Protein AF-A0AAV3RMS7-F1 (afdb_monomer_lite)

Sequence (131 aa):
MSSHKPQDWSKWLPMVEFWYNSNYHSSLKMSTFQAFYGYKPPVISTSLYLKNIHTEVVDQLEERRRIASLMKESLSQAQSRMKSVDAMESFLSKRSNIWEYYQYIWKKFPAIIGVKKAVREWECHGKKSKC

Secondary structure (DSSP, 8-state):
--SS-GGGHHHHHHHHHHHHHHSEETTTTEEHHHHHHSSPPP---HHHHGGG--HHHHHHHHHHHHHHHHHHHHHHHHHHHHHHHHHHHHHHHHHHHHHHHHHHHHHH----HHHHHHHHHHHHHHHHT--

Structure (mmCIF, N/CA/C/O backbone):
data_AF-A0AAV3RMS7-F1
#
_entry.id   AF-A0AAV3RMS7-F1
#
loop_
_atom_site.group_PDB
_atom_site.id
_atom_site.type_symbol
_atom_site.label_atom_id
_atom_site.label_alt_id
_atom_site.label_comp_id
_atom_site.label_asym_id
_atom_site.label_entity_id
_atom_site.label_seq_id
_atom_site.pdbx_PDB_ins_code
_atom_site.Cartn_x
_atom_site.Cartn_y
_atom_site.Cartn_z
_atom_site.occupancy
_atom_site.B_iso_or_equiv
_atom_site.auth_seq_id
_atom_site.auth_comp_id
_atom_site.auth_asym_id
_atom_site.auth_atom_id
_atom_site.pdbx_PDB_model_num
ATOM 1 N N . MET A 1 1 ? 0.664 -9.742 -4.217 1.00 49.06 1 MET A N 1
ATOM 2 C CA . MET A 1 1 ? -0.298 -9.917 -3.103 1.00 49.06 1 MET A CA 1
ATOM 3 C C . MET A 1 1 ? -1.131 -11.204 -3.191 1.00 49.06 1 MET A C 1
ATOM 5 O O . MET A 1 1 ? -1.929 -11.437 -2.301 1.00 49.06 1 MET A O 1
ATOM 9 N N . SER A 1 2 ? -0.949 -12.076 -4.186 1.00 48.69 2 SER A N 1
ATOM 10 C CA . SER A 1 2 ? -1.901 -13.167 -4.468 1.00 48.69 2 SER A CA 1
ATOM 11 C C . SER A 1 2 ? -1.428 -14.585 -4.126 1.00 48.69 2 SER A C 1
ATOM 13 O O . SER A 1 2 ? -2.228 -15.506 -4.218 1.00 48.69 2 SER A O 1
ATOM 15 N N . SER A 1 3 ? -0.169 -14.798 -3.722 1.00 60.44 3 SER A N 1
ATOM 16 C CA . SER A 1 3 ? 0.354 -16.173 -3.643 1.00 60.44 3 SER A CA 1
ATOM 17 C C . SER A 1 3 ? 0.175 -16.871 -2.292 1.00 60.44 3 SER A C 1
ATOM 19 O O . SER A 1 3 ? 0.130 -18.094 -2.271 1.00 60.44 3 SER A O 1
ATOM 21 N N . HIS A 1 4 ? 0.106 -16.141 -1.170 1.00 59.50 4 HIS A N 1
ATOM 22 C CA . HIS A 1 4 ? 0.238 -16.773 0.153 1.00 59.50 4 HIS A CA 1
ATOM 23 C C . HIS A 1 4 ? -1.088 -17.113 0.853 1.00 59.50 4 HIS A C 1
ATOM 25 O O . HIS A 1 4 ? -1.136 -18.136 1.524 1.00 59.50 4 HIS A O 1
ATOM 31 N N . LYS A 1 5 ? -2.156 -16.311 0.694 1.00 64.38 5 LYS A N 1
ATOM 32 C CA . LYS A 1 5 ? -3.515 -16.595 1.218 1.00 64.38 5 LYS A CA 1
ATOM 33 C C . LYS A 1 5 ? -4.599 -15.870 0.394 1.00 64.38 5 LYS A C 1
ATOM 35 O O . LYS A 1 5 ? -5.185 -14.897 0.869 1.00 64.38 5 LYS A O 1
ATOM 40 N N . PRO A 1 6 ? -4.868 -16.288 -0.855 1.00 67.31 6 PRO A N 1
ATOM 41 C CA . PRO A 1 6 ? -5.826 -15.599 -1.722 1.00 67.31 6 PRO A CA 1
ATOM 42 C C . PRO A 1 6 ? -7.269 -15.641 -1.198 1.00 67.31 6 PRO A C 1
ATOM 44 O O . PRO A 1 6 ? -8.047 -14.766 -1.547 1.00 67.31 6 PRO A O 1
ATOM 47 N N . GLN A 1 7 ? -7.632 -16.609 -0.348 1.00 74.69 7 GLN A N 1
ATOM 48 C CA . GLN A 1 7 ? -9.002 -16.741 0.169 1.00 74.69 7 GLN A CA 1
ATOM 49 C C . GLN A 1 7 ? -9.353 -15.753 1.290 1.00 74.69 7 GLN A C 1
ATOM 51 O O . GLN A 1 7 ? -10.520 -15.420 1.461 1.00 74.69 7 GLN A O 1
ATOM 56 N N . ASP A 1 8 ? -8.361 -15.228 2.012 1.00 76.31 8 ASP A N 1
ATOM 57 C CA . ASP A 1 8 ? -8.598 -14.316 3.137 1.00 76.31 8 ASP A CA 1
ATOM 58 C C . ASP A 1 8 ? -8.616 -12.838 2.729 1.00 76.31 8 ASP A C 1
ATOM 60 O O . ASP A 1 8 ? -8.774 -11.972 3.584 1.00 76.31 8 ASP A O 1
ATOM 64 N N . TRP A 1 9 ? -8.448 -12.525 1.439 1.00 78.12 9 TRP A N 1
ATOM 65 C CA . TRP A 1 9 ? -8.308 -11.156 0.924 1.00 78.12 9 TRP A CA 1
ATOM 66 C C . TRP A 1 9 ? -9.421 -10.204 1.401 1.00 78.12 9 TRP A C 1
ATOM 68 O O . TRP A 1 9 ? -9.145 -9.054 1.742 1.00 78.12 9 TRP A O 1
ATOM 78 N N . SER A 1 10 ? -10.656 -10.703 1.498 1.00 80.81 10 SER A N 1
ATOM 79 C CA . SER A 1 10 ? -11.833 -9.950 1.941 1.00 80.81 10 SER A CA 1
ATOM 80 C C . SER A 1 10 ? -11.738 -9.487 3.396 1.00 80.81 10 SER A C 1
ATOM 82 O O . SER A 1 10 ? -12.230 -8.412 3.729 1.00 80.81 10 SER A O 1
ATOM 84 N N . LYS A 1 11 ? -11.038 -10.231 4.261 1.00 81.19 11 LYS A N 1
ATOM 85 C CA . LYS A 1 11 ? -10.804 -9.846 5.663 1.00 81.19 11 LYS A CA 1
ATOM 86 C C . LYS A 1 11 ? -9.882 -8.629 5.780 1.00 81.19 11 LYS A C 1
ATOM 88 O O . LYS A 1 11 ? -9.952 -7.893 6.759 1.00 81.19 11 LYS A O 1
ATOM 93 N N . TRP A 1 12 ? -9.033 -8.399 4.778 1.00 76.00 12 TRP A N 1
ATOM 94 C CA . TRP A 1 12 ? -8.066 -7.294 4.742 1.00 76.00 12 TRP A CA 1
ATOM 95 C C . TRP A 1 12 ? -8.612 -6.040 4.059 1.00 76.00 12 TRP A C 1
ATOM 97 O O . TRP A 1 12 ? -8.019 -4.970 4.177 1.00 76.00 12 TRP A O 1
ATOM 107 N N . LEU A 1 13 ? -9.745 -6.160 3.368 1.00 83.12 13 LEU A N 1
ATOM 108 C CA . LEU A 1 13 ? -10.360 -5.107 2.561 1.00 83.12 13 LEU A CA 1
A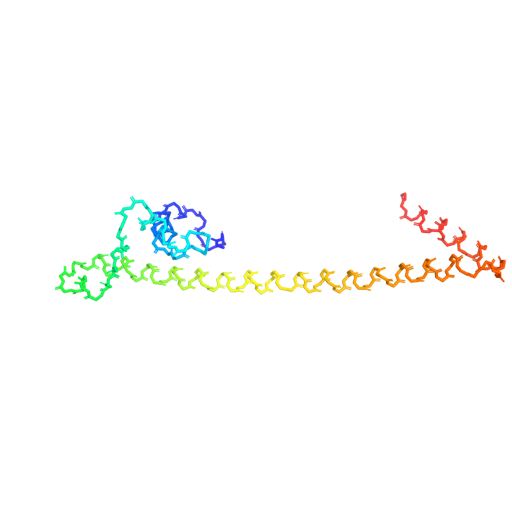TOM 109 C C . LEU A 1 13 ? -10.639 -3.823 3.361 1.00 83.12 13 LEU A C 1
ATOM 111 O O . LEU A 1 13 ? -10.176 -2.769 2.923 1.00 83.12 13 LEU A O 1
ATOM 115 N N . PRO A 1 14 ? -11.236 -3.884 4.572 1.00 83.75 14 PRO A N 1
ATOM 116 C CA . PRO A 1 14 ? -11.453 -2.683 5.382 1.00 83.75 14 PRO A CA 1
ATOM 117 C C . PRO A 1 14 ? -10.144 -1.984 5.774 1.00 83.75 14 PRO A C 1
ATOM 119 O O . PRO A 1 14 ? -10.079 -0.762 5.887 1.00 83.75 14 PRO A O 1
ATOM 122 N N . MET A 1 15 ? -9.071 -2.756 5.967 1.00 79.31 15 MET A N 1
ATOM 123 C CA . MET A 1 15 ? -7.763 -2.218 6.336 1.00 79.31 15 MET A CA 1
ATOM 124 C C . MET A 1 15 ? -7.088 -1.522 5.152 1.00 79.31 15 MET A C 1
ATOM 126 O O . MET A 1 15 ? -6.511 -0.449 5.318 1.00 79.31 15 MET A O 1
ATOM 130 N N . VAL A 1 16 ? -7.185 -2.114 3.960 1.00 84.81 16 VAL A N 1
ATOM 131 C CA . VAL A 1 16 ? -6.688 -1.515 2.715 1.00 84.81 16 VAL A CA 1
ATOM 132 C C . VAL A 1 16 ? -7.459 -0.239 2.391 1.00 84.81 16 VAL A C 1
ATOM 134 O O . VAL A 1 16 ? -6.840 0.769 2.064 1.00 84.81 16 VAL A O 1
ATOM 137 N N . GLU A 1 17 ? -8.782 -0.258 2.532 1.00 88.31 17 GLU A N 1
ATOM 138 C CA . GLU A 1 17 ? -9.639 0.906 2.310 1.00 88.31 17 GLU A CA 1
ATOM 139 C C . GLU A 1 17 ? -9.297 2.046 3.276 1.00 88.31 17 GLU A C 1
ATOM 141 O O . GLU A 1 17 ? -9.063 3.176 2.846 1.00 88.31 17 GLU A O 1
ATOM 146 N N . PHE A 1 18 ? -9.167 1.750 4.572 1.00 86.25 18 PHE A N 1
ATOM 147 C CA . PHE A 1 18 ? -8.738 2.739 5.556 1.00 86.25 18 PHE A CA 1
ATOM 148 C C . PHE A 1 18 ? -7.347 3.295 5.236 1.00 86.25 18 PHE A C 1
ATOM 150 O O . PHE A 1 18 ? -7.148 4.509 5.268 1.00 86.25 18 PHE A O 1
ATOM 157 N N . TRP A 1 19 ? -6.378 2.438 4.897 1.00 86.00 19 TRP A N 1
ATOM 158 C CA . TRP A 1 19 ? -5.030 2.872 4.521 1.00 86.00 19 TRP A CA 1
ATOM 159 C C . TRP A 1 19 ? -5.059 3.764 3.274 1.00 86.00 19 TRP A C 1
ATOM 161 O O . TRP A 1 19 ? -4.442 4.825 3.259 1.00 86.00 19 TRP A O 1
ATOM 171 N N . TYR A 1 20 ? -5.819 3.393 2.247 1.00 90.00 20 TYR A N 1
ATOM 172 C CA . TYR A 1 20 ? -5.963 4.193 1.035 1.00 90.00 20 TYR A CA 1
ATOM 173 C C . TYR A 1 20 ? -6.611 5.555 1.320 1.00 90.00 20 TYR A C 1
ATOM 175 O O . TYR A 1 20 ? -6.103 6.583 0.876 1.00 90.00 20 TYR A O 1
ATOM 183 N N . ASN A 1 21 ? -7.683 5.591 2.112 1.00 92.44 21 ASN A N 1
ATOM 184 C CA . ASN A 1 21 ? -8.411 6.822 2.419 1.00 92.44 21 ASN A CA 1
ATOM 185 C C . ASN A 1 21 ? -7.649 7.760 3.363 1.00 92.44 21 ASN A C 1
ATOM 187 O O . ASN A 1 21 ? -7.824 8.975 3.280 1.00 92.44 21 ASN A O 1
ATOM 191 N N . SER A 1 22 ? -6.814 7.216 4.251 1.00 89.75 22 SER A N 1
ATOM 192 C CA . SER A 1 22 ? -6.067 7.982 5.257 1.00 89.75 22 SER A CA 1
ATOM 193 C C . SER A 1 22 ? -4.714 8.513 4.767 1.00 89.75 22 SER A C 1
ATOM 195 O O . SER A 1 22 ? -4.182 9.460 5.350 1.00 89.75 22 SER A O 1
ATOM 197 N N . ASN A 1 23 ? -4.155 7.953 3.691 1.00 89.94 23 ASN A N 1
ATOM 198 C CA . ASN A 1 23 ? -2.866 8.388 3.153 1.00 89.94 23 ASN A CA 1
ATOM 199 C C . ASN A 1 23 ? -2.955 9.615 2.248 1.00 89.94 23 ASN A C 1
ATOM 201 O O . ASN A 1 23 ? -3.996 9.944 1.687 1.00 89.94 23 ASN A O 1
ATOM 205 N N . TYR A 1 24 ? -1.814 10.289 2.099 1.00 91.81 24 TYR A N 1
ATOM 206 C CA . TYR A 1 24 ? -1.669 11.455 1.238 1.00 91.81 24 TYR A CA 1
ATOM 207 C C . TYR A 1 24 ? -1.742 11.075 -0.245 1.00 91.81 24 TYR A C 1
ATOM 209 O O . TYR A 1 24 ? -0.936 10.276 -0.725 1.00 91.81 24 TYR A O 1
ATOM 217 N N . HIS A 1 25 ? -2.644 11.722 -0.985 1.00 93.31 25 HIS A N 1
ATOM 218 C CA . HIS A 1 25 ? -2.746 11.600 -2.438 1.00 93.31 25 HIS A CA 1
ATOM 219 C C . HIS A 1 25 ? -2.150 12.833 -3.116 1.00 93.31 25 HIS A C 1
ATOM 221 O O . HIS A 1 25 ? -2.545 13.967 -2.844 1.00 93.31 25 HIS A O 1
ATOM 227 N N . SER A 1 26 ? -1.201 12.626 -4.031 1.00 93.50 26 SER A N 1
ATOM 228 C CA . SER A 1 26 ? -0.474 13.713 -4.707 1.00 93.50 26 SER A CA 1
ATOM 229 C C . SER A 1 26 ? -1.354 14.578 -5.616 1.00 93.50 26 SER A C 1
ATOM 231 O O . SER A 1 26 ? -1.055 15.764 -5.782 1.00 93.50 26 SER A O 1
ATOM 233 N N . SER A 1 27 ? -2.427 14.004 -6.166 1.00 93.06 27 SER A N 1
ATOM 234 C CA . SER A 1 27 ? -3.438 14.681 -6.986 1.00 93.06 27 SER A CA 1
ATOM 235 C C . SER A 1 27 ? -4.322 15.621 -6.164 1.00 93.06 27 SER A C 1
ATOM 237 O O . SER A 1 27 ? -4.558 16.749 -6.579 1.00 93.06 27 SER A O 1
ATOM 239 N N . LEU A 1 28 ? -4.764 15.180 -4.982 1.00 90.69 28 LEU A N 1
ATOM 240 C CA . LEU A 1 28 ? -5.619 15.958 -4.075 1.00 90.69 28 LEU A CA 1
ATOM 241 C C . LEU A 1 28 ? -4.822 16.881 -3.145 1.00 90.69 28 LEU A C 1
ATOM 243 O O . LEU A 1 28 ? -5.398 17.735 -2.479 1.00 90.69 28 LEU A O 1
ATOM 247 N N . LYS A 1 29 ? -3.500 16.686 -3.055 1.00 93.56 29 LYS A N 1
ATOM 248 C CA . LYS A 1 29 ? -2.609 17.329 -2.076 1.00 93.56 29 LYS A CA 1
ATOM 249 C C . LYS A 1 29 ? -3.043 17.129 -0.615 1.00 93.56 29 LYS A C 1
ATOM 251 O O . LYS A 1 29 ? -2.597 17.860 0.267 1.00 93.56 29 LYS A O 1
ATOM 256 N N . MET A 1 30 ? -3.880 16.128 -0.356 1.00 93.00 30 MET A N 1
ATOM 257 C CA . MET A 1 30 ? -4.395 15.739 0.955 1.00 93.00 30 MET A CA 1
ATOM 258 C C . MET A 1 30 ? -4.864 14.278 0.915 1.00 93.00 30 MET A C 1
ATOM 260 O O . MET A 1 30 ? -4.795 13.629 -0.130 1.00 93.00 30 MET A O 1
ATOM 264 N N . SER A 1 31 ? -5.315 13.745 2.051 1.00 93.38 31 SER A N 1
ATOM 265 C CA . SER A 1 31 ? -5.956 12.424 2.075 1.00 93.38 31 SER A CA 1
ATOM 266 C C . SER A 1 31 ? -7.411 12.506 1.617 1.00 93.38 31 SER A C 1
ATOM 268 O O . SER A 1 31 ? -8.069 13.525 1.827 1.00 93.38 31 SER A O 1
ATOM 270 N N . THR A 1 32 ? -7.938 11.435 1.023 1.00 94.88 32 THR A N 1
ATOM 271 C CA . THR A 1 32 ? -9.352 11.367 0.617 1.00 94.88 32 THR A CA 1
ATOM 272 C C . THR A 1 32 ? -10.274 11.538 1.825 1.00 94.88 32 THR A C 1
ATOM 274 O O . THR A 1 32 ? -11.27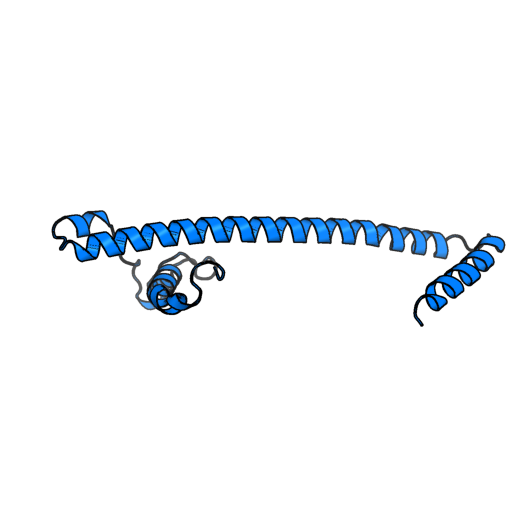1 12.248 1.744 1.00 94.88 32 THR A O 1
ATOM 277 N N . PHE A 1 33 ? -9.897 10.981 2.980 1.00 92.62 33 PHE A N 1
ATOM 278 C CA . PHE A 1 33 ? -10.578 11.211 4.254 1.00 92.62 33 PHE A CA 1
ATOM 279 C C . PHE A 1 33 ? -10.647 12.704 4.593 1.00 92.62 33 PHE A C 1
ATOM 281 O O . PHE A 1 33 ? -11.712 13.229 4.902 1.00 92.62 33 PHE A O 1
ATOM 288 N N . GLN A 1 34 ? -9.519 13.408 4.495 1.00 93.31 34 GLN A N 1
ATOM 289 C CA . GLN A 1 34 ? -9.473 14.840 4.767 1.00 93.31 34 GLN A CA 1
ATOM 290 C C . GLN A 1 34 ? -10.290 15.648 3.756 1.00 93.31 34 GLN A C 1
ATOM 292 O O . GLN A 1 34 ? -10.917 16.628 4.146 1.00 93.31 34 GLN A O 1
ATOM 297 N N . ALA A 1 35 ? -10.325 15.231 2.492 1.00 93.06 35 ALA A N 1
ATOM 298 C CA . ALA A 1 35 ? -11.155 15.869 1.477 1.00 93.06 35 ALA A CA 1
ATOM 299 C C . ALA A 1 35 ? -12.657 15.727 1.784 1.00 93.06 35 ALA A C 1
ATOM 301 O O . ALA A 1 35 ? -13.404 16.682 1.600 1.00 93.06 35 ALA A O 1
ATOM 302 N N . PHE A 1 36 ? -13.094 14.567 2.287 1.00 93.56 36 PHE A N 1
ATOM 303 C CA . PHE A 1 36 ? -14.500 14.329 2.632 1.00 93.56 36 PHE A CA 1
ATOM 304 C C . PHE A 1 36 ? -14.925 14.958 3.958 1.00 93.56 36 PHE A C 1
ATOM 306 O O . PHE A 1 36 ? -16.023 15.498 4.056 1.00 93.56 36 PHE A O 1
ATOM 313 N N . TYR A 1 37 ? -14.080 14.872 4.985 1.00 93.81 37 TYR A N 1
ATOM 314 C CA . TYR A 1 37 ? -14.461 15.242 6.349 1.00 93.81 37 TYR A CA 1
ATOM 315 C C . TYR A 1 37 ? -13.892 16.588 6.810 1.00 93.81 37 TYR A C 1
ATOM 317 O O . TYR A 1 37 ? -14.294 17.097 7.852 1.00 93.81 37 TYR A O 1
ATOM 325 N N . GLY A 1 38 ? -12.952 17.178 6.069 1.00 92.19 38 GLY A N 1
ATOM 326 C CA . GLY A 1 38 ? -12.357 18.479 6.386 1.00 92.19 38 GLY A CA 1
ATOM 327 C C . GLY A 1 38 ? -11.306 18.464 7.503 1.00 92.19 38 GLY A C 1
ATOM 328 O O . GLY A 1 38 ? -10.716 19.502 7.794 1.00 92.19 38 GLY A O 1
ATOM 329 N N . TYR A 1 39 ? -11.015 17.312 8.114 1.00 91.44 39 TYR A N 1
ATOM 330 C CA . TYR A 1 39 ? -9.975 17.160 9.139 1.00 91.44 39 TYR A CA 1
ATOM 331 C C . TYR A 1 39 ? -9.062 15.963 8.858 1.00 91.44 39 TYR A C 1
ATOM 333 O O . TYR A 1 39 ? -9.372 15.079 8.060 1.00 91.44 39 TYR A O 1
ATOM 341 N N . LYS A 1 40 ? -7.882 15.949 9.486 1.00 87.19 40 LYS A N 1
ATOM 342 C CA . LYS A 1 40 ? -6.896 14.881 9.276 1.00 87.19 40 LYS A CA 1
ATOM 343 C C . LYS A 1 40 ? -7.392 13.556 9.874 1.00 87.19 40 LYS A C 1
ATOM 345 O O . LYS A 1 40 ? -7.956 13.578 10.967 1.00 87.19 40 LYS A O 1
ATOM 350 N N . PRO A 1 41 ? -7.142 12.412 9.216 1.00 87.06 41 PRO A N 1
ATOM 351 C CA . PRO A 1 41 ? -7.522 11.112 9.753 1.00 87.06 41 PRO A CA 1
ATOM 352 C C . PRO A 1 41 ? -6.891 10.885 11.138 1.00 87.06 41 PRO A C 1
ATOM 354 O O . PRO A 1 41 ? -5.724 11.239 11.343 1.00 87.06 41 PRO A O 1
ATOM 357 N N . PRO A 1 42 ? -7.642 10.315 12.098 1.00 81.25 42 PRO A N 1
ATOM 358 C CA . PRO A 1 42 ? -7.135 10.059 13.437 1.00 81.25 42 PRO A CA 1
ATOM 359 C C . PRO A 1 42 ? -5.952 9.088 13.381 1.00 81.25 42 PRO A C 1
ATOM 361 O O . PRO A 1 42 ? -6.025 8.018 12.775 1.00 81.25 42 PRO A O 1
ATOM 364 N N . VAL A 1 43 ? -4.847 9.463 14.029 1.00 75.31 43 VAL A N 1
ATOM 365 C CA . VAL A 1 43 ? -3.666 8.602 14.138 1.00 75.31 43 VAL A CA 1
ATOM 366 C C . VAL A 1 43 ? -3.993 7.484 15.120 1.00 75.31 43 VAL A C 1
ATOM 368 O O . VAL A 1 43 ? -4.059 7.707 16.328 1.00 75.31 43 VAL A O 1
ATOM 371 N N . ILE A 1 44 ? -4.201 6.272 14.606 1.00 69.06 44 ILE A N 1
ATOM 372 C CA . ILE A 1 44 ? -4.397 5.083 15.439 1.00 69.06 44 ILE A CA 1
ATOM 373 C C . ILE A 1 44 ? -3.040 4.723 16.055 1.00 69.06 44 ILE A C 1
ATOM 375 O O . ILE A 1 44 ? -2.262 3.959 15.482 1.00 69.06 44 ILE A O 1
ATOM 379 N N . SER A 1 45 ? -2.716 5.301 17.214 1.00 60.12 45 SER A N 1
ATOM 380 C CA . SER A 1 45 ? -1.516 4.918 17.950 1.00 60.12 45 SER A CA 1
ATOM 381 C C . SER A 1 45 ? -1.758 3.570 18.626 1.00 60.12 45 SER A C 1
ATOM 383 O O . SER A 1 45 ? -2.577 3.412 19.532 1.00 60.12 45 SER A O 1
ATOM 385 N N . THR A 1 46 ? -1.028 2.552 18.175 1.00 59.12 46 THR A N 1
ATOM 386 C CA . THR A 1 46 ? -1.125 1.196 18.733 1.00 59.12 46 THR A CA 1
ATOM 387 C C . THR A 1 46 ? -0.774 1.164 20.229 1.00 59.12 46 THR A C 1
ATOM 389 O O . THR A 1 46 ? -1.201 0.254 20.933 1.00 59.12 46 THR A O 1
ATOM 392 N N . SER A 1 47 ? -0.040 2.165 20.740 1.00 56.66 47 SER A N 1
ATOM 393 C CA . SER A 1 47 ? 0.336 2.233 22.157 1.00 56.66 47 SER A CA 1
ATOM 394 C C . SER A 1 47 ? -0.811 2.624 23.094 1.00 56.66 47 SER A C 1
ATOM 396 O O . SER A 1 47 ? -0.798 2.190 24.243 1.00 56.66 47 SER A O 1
ATOM 398 N N . LEU A 1 48 ? -1.819 3.379 22.634 1.00 54.09 48 LEU A N 1
ATOM 399 C CA . LEU A 1 48 ? -2.959 3.764 23.480 1.00 54.09 48 LEU A CA 1
ATOM 400 C C . LEU A 1 48 ? -3.921 2.596 23.723 1.00 54.09 48 LEU A C 1
ATOM 402 O O . LEU A 1 48 ? -4.529 2.521 24.788 1.00 54.09 48 LEU A O 1
ATOM 406 N N . TYR A 1 49 ? -4.013 1.658 22.778 1.00 53.12 49 TYR A N 1
ATOM 407 C CA . TYR A 1 49 ? -4.860 0.474 22.923 1.00 53.12 49 TYR A CA 1
ATOM 408 C C . TYR A 1 49 ? -4.325 -0.500 23.978 1.00 53.12 49 TYR A C 1
ATOM 410 O O . TYR A 1 49 ? -5.126 -1.074 24.703 1.00 53.12 49 TYR A O 1
ATOM 418 N N . LEU A 1 50 ? -2.998 -0.635 24.133 1.00 54.88 50 LEU A N 1
ATOM 419 C CA . LEU A 1 50 ? -2.345 -1.623 25.015 1.00 54.88 50 LEU A CA 1
ATOM 420 C C . LEU A 1 50 ? -2.650 -1.468 26.515 1.00 54.88 50 LEU A C 1
ATOM 422 O O . LEU A 1 50 ? -2.339 -2.372 27.284 1.00 54.88 50 LEU A O 1
ATOM 426 N N . LYS A 1 51 ? -3.261 -0.359 26.948 1.00 54.56 51 LYS A N 1
ATOM 427 C CA . LYS A 1 51 ? -3.549 -0.114 28.369 1.00 54.56 51 LYS A CA 1
ATOM 428 C C . LYS A 1 51 ? -4.706 -0.948 28.936 1.00 54.56 51 LYS A C 1
ATOM 430 O O . LYS A 1 51 ? -4.767 -1.071 30.149 1.00 54.56 51 LYS A O 1
ATOM 435 N N . ASN A 1 52 ? -5.584 -1.516 28.099 1.00 61.78 52 ASN A N 1
ATOM 436 C CA . ASN A 1 52 ? -6.791 -2.241 28.536 1.00 61.78 52 ASN A CA 1
ATOM 437 C C . ASN A 1 52 ? -7.113 -3.468 27.654 1.00 61.78 52 ASN A C 1
ATOM 439 O O . ASN A 1 52 ? -8.250 -3.623 27.209 1.00 61.78 52 ASN A O 1
ATOM 443 N N . ILE A 1 53 ? -6.136 -4.321 27.323 1.00 59.00 53 ILE A N 1
ATOM 444 C CA . ILE A 1 53 ? -6.367 -5.359 26.306 1.00 59.00 53 ILE A CA 1
ATOM 445 C C . ILE A 1 53 ? -6.658 -6.753 26.876 1.00 59.00 53 ILE A C 1
ATOM 447 O O . ILE A 1 53 ? -5.811 -7.395 27.487 1.00 59.00 53 ILE A O 1
ATOM 451 N N . HIS A 1 54 ? -7.856 -7.227 26.533 1.00 64.94 54 HIS A N 1
ATOM 452 C CA . HIS A 1 54 ? -8.280 -8.624 26.455 1.00 64.94 54 HIS A CA 1
ATOM 453 C C . HIS A 1 54 ? -7.398 -9.400 25.451 1.00 64.94 54 HIS A C 1
ATOM 455 O O . HIS A 1 54 ? -7.231 -8.947 24.318 1.00 64.94 54 HIS A O 1
ATOM 461 N N . THR A 1 55 ? -6.851 -10.556 25.837 1.00 66.38 55 THR A N 1
ATOM 462 C CA . THR A 1 55 ? -5.840 -11.358 25.100 1.00 66.38 55 THR A CA 1
ATOM 463 C C . THR A 1 55 ? -6.068 -11.489 23.585 1.00 66.38 55 THR A C 1
ATOM 465 O O . THR A 1 55 ? -5.125 -11.372 22.809 1.00 66.38 55 THR A O 1
ATOM 468 N N . GLU A 1 56 ? -7.315 -11.617 23.143 1.00 67.50 56 GLU A N 1
ATOM 469 C CA . GLU A 1 56 ? -7.692 -11.791 21.733 1.00 67.50 56 GLU A CA 1
ATOM 470 C C . GLU A 1 56 ? -7.304 -10.623 20.801 1.00 67.50 56 GLU A C 1
ATOM 472 O O . GLU A 1 56 ? -6.981 -10.827 19.629 1.00 67.50 56 GLU A O 1
ATOM 477 N N . VAL A 1 57 ? -7.270 -9.380 21.294 1.00 67.56 57 VAL A N 1
ATOM 478 C CA . VAL A 1 57 ? -6.881 -8.221 20.461 1.00 67.56 57 VAL A CA 1
ATOM 479 C C . VAL A 1 57 ? -5.364 -8.183 20.236 1.00 67.56 57 VAL A C 1
ATOM 481 O O . VAL A 1 57 ? -4.910 -7.668 19.211 1.00 67.56 57 VAL A O 1
ATOM 484 N N . VAL A 1 58 ? -4.570 -8.750 21.154 1.00 71.75 58 VAL A N 1
ATOM 485 C CA . VAL A 1 58 ? -3.110 -8.874 20.992 1.00 71.75 58 VAL A CA 1
ATOM 486 C C . VAL A 1 58 ? -2.792 -9.824 19.841 1.00 71.75 58 VAL A C 1
ATOM 488 O O . VAL A 1 58 ? -2.037 -9.450 18.942 1.00 71.75 58 VAL A O 1
ATOM 491 N N . ASP A 1 59 ? -3.449 -10.983 19.807 1.00 75.12 59 ASP A N 1
ATOM 492 C CA . ASP A 1 59 ? -3.266 -11.982 18.751 1.00 75.12 59 ASP A CA 1
ATOM 493 C C . ASP A 1 59 ? -3.637 -11.417 17.372 1.00 75.12 59 ASP A C 1
ATOM 495 O O . ASP A 1 59 ? -2.906 -11.581 16.391 1.00 75.12 59 ASP A O 1
ATOM 499 N N . GLN A 1 60 ? -4.733 -10.655 17.293 1.00 75.19 60 GLN A N 1
ATOM 500 C CA . GLN A 1 60 ? -5.127 -9.985 16.051 1.00 75.19 60 GLN A CA 1
ATOM 501 C C . GLN A 1 60 ? -4.118 -8.922 15.600 1.00 75.19 60 GLN A C 1
ATOM 503 O O . GLN A 1 60 ? -3.865 -8.772 14.401 1.00 75.19 60 GLN A O 1
ATOM 508 N N . LEU A 1 61 ? -3.546 -8.156 16.530 1.00 77.44 61 LEU A N 1
ATOM 509 C CA . LEU A 1 61 ? -2.517 -7.161 16.219 1.00 77.44 61 LEU A CA 1
ATOM 510 C C . LEU A 1 61 ? -1.237 -7.816 15.695 1.00 77.44 61 LEU A C 1
ATOM 512 O O . LEU A 1 61 ? -0.596 -7.278 14.788 1.00 77.44 61 LEU A O 1
ATOM 516 N N . GLU A 1 62 ? -0.867 -8.968 16.240 1.00 80.69 62 GLU A N 1
ATOM 517 C CA . GLU A 1 62 ? 0.319 -9.703 15.821 1.00 80.69 62 GLU A CA 1
ATOM 518 C C . GLU A 1 62 ? 0.149 -10.335 14.435 1.00 80.69 62 GLU A C 1
ATOM 520 O O . GLU A 1 62 ? 1.023 -10.173 13.576 1.00 80.69 62 GLU A O 1
ATOM 525 N N . GLU A 1 63 ? -1.015 -10.925 14.150 1.00 80.44 63 GLU A N 1
ATOM 526 C CA . GLU A 1 63 ? -1.333 -11.427 12.808 1.00 80.44 63 GLU A CA 1
ATOM 527 C C . GLU A 1 63 ? -1.337 -10.291 11.770 1.00 80.44 63 GLU A C 1
ATOM 529 O O . GLU A 1 63 ? -0.766 -10.424 10.682 1.00 80.44 63 GLU A O 1
ATOM 534 N N . ARG A 1 64 ? -1.875 -9.113 12.125 1.00 79.56 64 ARG A N 1
ATOM 535 C CA . ARG A 1 64 ? -1.812 -7.914 11.266 1.00 79.56 64 ARG A CA 1
ATOM 536 C C . ARG A 1 64 ? -0.373 -7.507 10.953 1.00 79.56 64 ARG A C 1
ATOM 538 O O . ARG A 1 64 ? -0.070 -7.179 9.805 1.00 79.56 64 ARG A O 1
ATOM 545 N N . ARG A 1 65 ? 0.529 -7.530 11.941 1.00 82.44 65 ARG A N 1
ATOM 546 C CA . ARG A 1 65 ? 1.953 -7.205 11.728 1.00 82.44 65 ARG A CA 1
ATOM 547 C C . ARG A 1 65 ? 2.632 -8.214 10.810 1.00 82.44 65 ARG A C 1
ATOM 549 O O . ARG A 1 65 ? 3.357 -7.801 9.901 1.00 82.44 65 ARG A O 1
ATOM 556 N N . ARG A 1 66 ? 2.376 -9.512 11.002 1.00 84.19 66 ARG A N 1
ATOM 557 C CA . ARG A 1 66 ? 2.899 -10.569 10.122 1.00 84.19 66 ARG A CA 1
ATOM 558 C C . ARG A 1 66 ? 2.496 -10.339 8.673 1.00 84.19 66 ARG A C 1
ATOM 560 O O . ARG A 1 66 ? 3.342 -10.386 7.780 1.00 84.19 66 ARG A O 1
ATOM 567 N N . ILE A 1 67 ? 1.225 -10.035 8.444 1.00 82.38 67 ILE A N 1
ATOM 568 C CA . ILE A 1 67 ? 0.692 -9.871 7.093 1.00 82.38 67 ILE A CA 1
ATOM 569 C C . ILE A 1 67 ? 1.193 -8.587 6.438 1.00 82.38 67 ILE A C 1
ATOM 571 O O . ILE A 1 67 ? 1.578 -8.622 5.270 1.00 82.38 67 ILE A O 1
ATOM 575 N N . ALA A 1 68 ? 1.310 -7.489 7.186 1.00 81.31 68 ALA A N 1
ATOM 576 C CA . ALA A 1 68 ? 1.935 -6.268 6.684 1.00 81.31 68 ALA A CA 1
ATOM 577 C C . ALA A 1 68 ? 3.394 -6.500 6.239 1.00 81.31 68 ALA A C 1
ATOM 579 O O . ALA A 1 68 ? 3.809 -6.000 5.190 1.00 81.31 68 ALA A O 1
ATOM 580 N N . SER A 1 69 ? 4.161 -7.298 6.992 1.00 85.00 69 SER A N 1
ATOM 581 C CA . SER A 1 69 ? 5.533 -7.674 6.625 1.00 85.00 69 SER A CA 1
ATOM 582 C C . SER A 1 69 ? 5.576 -8.476 5.318 1.00 85.00 69 SER A C 1
ATOM 584 O O . SER A 1 69 ? 6.284 -8.109 4.380 1.00 85.00 69 SER A O 1
ATOM 586 N N . LEU A 1 70 ? 4.738 -9.511 5.214 1.00 87.19 70 LEU A N 1
ATOM 587 C CA . LEU A 1 70 ? 4.584 -10.336 4.010 1.00 87.19 70 LEU A CA 1
ATOM 588 C C . LEU A 1 70 ? 4.184 -9.515 2.776 1.00 87.19 70 LEU A C 1
ATOM 590 O O . LEU A 1 70 ? 4.689 -9.741 1.672 1.00 87.19 70 LEU A O 1
ATOM 594 N N . MET A 1 71 ? 3.283 -8.544 2.947 1.00 81.94 71 MET A N 1
ATOM 595 C CA . MET A 1 71 ? 2.867 -7.638 1.876 1.00 81.94 71 MET A CA 1
ATOM 596 C C . MET A 1 71 ? 4.028 -6.769 1.394 1.00 81.94 71 MET A C 1
ATOM 598 O O . MET A 1 71 ? 4.225 -6.639 0.184 1.00 81.94 71 MET A O 1
ATOM 602 N N . LYS A 1 72 ? 4.819 -6.214 2.318 1.00 85.81 72 LYS A N 1
ATOM 603 C CA . LYS A 1 72 ? 5.990 -5.391 1.995 1.00 85.81 72 LYS A CA 1
ATOM 604 C C . LYS A 1 72 ? 7.022 -6.176 1.187 1.00 85.81 72 LYS A C 1
ATOM 606 O O . LYS A 1 72 ? 7.523 -5.676 0.181 1.00 85.81 72 LYS A O 1
ATOM 611 N N . GLU A 1 73 ? 7.302 -7.408 1.594 1.00 89.44 73 GLU A N 1
ATOM 612 C CA . GLU A 1 73 ? 8.236 -8.280 0.886 1.00 89.44 73 GLU A CA 1
ATOM 613 C C . GLU A 1 73 ? 7.719 -8.646 -0.512 1.00 89.44 73 GLU A C 1
ATOM 615 O O . GLU A 1 73 ? 8.417 -8.455 -1.509 1.00 89.44 73 GLU A O 1
ATOM 620 N N . SER A 1 74 ? 6.456 -9.072 -0.608 1.00 84.31 74 SER A N 1
ATOM 621 C CA . SER A 1 74 ? 5.815 -9.401 -1.887 1.00 84.31 74 SER A CA 1
ATOM 622 C C . SER A 1 74 ? 5.839 -8.226 -2.868 1.00 84.31 74 SER A C 1
ATOM 624 O O . SER A 1 74 ? 6.061 -8.417 -4.065 1.00 84.31 74 SER A O 1
ATOM 626 N N . LEU A 1 75 ? 5.597 -7.007 -2.375 1.00 87.06 75 LEU A N 1
ATOM 627 C CA . LEU A 1 75 ? 5.646 -5.791 -3.181 1.00 87.06 75 LEU A CA 1
ATOM 628 C C . LEU A 1 75 ? 7.068 -5.509 -3.675 1.00 87.06 75 LEU A C 1
ATOM 630 O O . LEU A 1 75 ? 7.252 -5.225 -4.856 1.00 87.06 75 LEU A O 1
ATOM 634 N N . SER A 1 76 ? 8.067 -5.633 -2.800 1.00 91.25 76 SER A N 1
ATOM 635 C CA . SER A 1 76 ? 9.475 -5.439 -3.157 1.00 91.25 76 SER A CA 1
ATOM 636 C C . SER A 1 76 ? 9.930 -6.420 -4.244 1.00 91.25 76 SER A C 1
ATOM 638 O O . SER A 1 76 ? 10.563 -6.020 -5.227 1.00 91.25 76 SER A O 1
ATOM 640 N N . GLN A 1 77 ? 9.534 -7.690 -4.134 1.00 89.56 77 GLN A N 1
ATOM 641 C CA . GLN A 1 77 ? 9.819 -8.698 -5.154 1.00 89.56 77 GLN A CA 1
ATOM 642 C C . GLN A 1 77 ? 9.124 -8.375 -6.48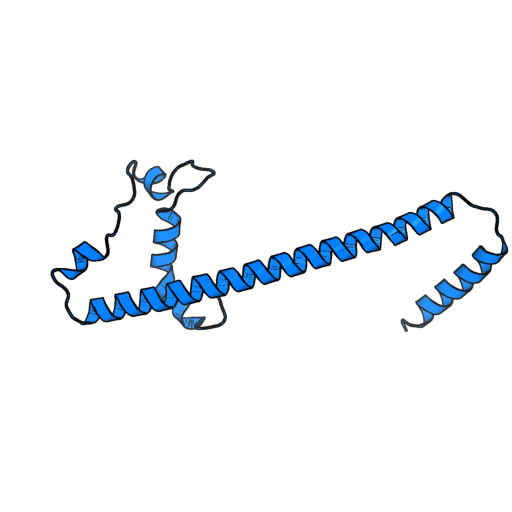5 1.00 89.56 77 GLN A C 1
ATOM 644 O O . GLN A 1 77 ? 9.758 -8.443 -7.537 1.00 89.56 77 GLN A O 1
ATOM 649 N N . ALA A 1 78 ? 7.847 -7.979 -6.463 1.00 83.38 78 ALA A N 1
ATOM 650 C CA . ALA A 1 78 ? 7.113 -7.597 -7.672 1.00 83.38 78 ALA A CA 1
ATOM 651 C C . ALA A 1 78 ? 7.738 -6.377 -8.370 1.00 83.38 78 ALA A C 1
ATOM 653 O O . ALA A 1 78 ? 7.944 -6.402 -9.581 1.00 83.38 78 ALA A O 1
ATOM 654 N N . GLN A 1 79 ? 8.119 -5.349 -7.607 1.00 90.81 79 GLN A N 1
ATOM 655 C CA . GLN A 1 79 ? 8.821 -4.172 -8.131 1.00 90.81 79 GLN A CA 1
ATOM 656 C C . GLN A 1 79 ? 10.173 -4.541 -8.750 1.00 90.81 79 GLN A C 1
ATOM 658 O O . GLN A 1 79 ? 10.543 -4.004 -9.792 1.00 90.81 79 GLN A O 1
ATOM 663 N N . SER A 1 80 ? 10.904 -5.473 -8.138 1.00 91.19 80 SER A N 1
ATOM 664 C CA . SER A 1 80 ? 12.181 -5.958 -8.672 1.00 91.19 80 SER A CA 1
ATOM 665 C C . SER A 1 80 ? 11.991 -6.693 -10.002 1.00 91.19 80 SER A C 1
ATOM 667 O O . SER A 1 80 ? 12.753 -6.471 -10.942 1.00 91.19 80 SER A O 1
ATOM 669 N N . ARG A 1 81 ? 10.926 -7.500 -10.119 1.00 88.50 81 ARG A N 1
ATOM 670 C CA . ARG A 1 81 ? 10.544 -8.158 -11.377 1.00 88.50 81 ARG A CA 1
ATOM 671 C C . ARG A 1 81 ? 10.179 -7.141 -12.459 1.00 88.50 81 ARG A C 1
ATOM 673 O O . ARG A 1 81 ? 10.716 -7.247 -13.554 1.00 88.50 81 ARG A O 1
ATOM 680 N N . MET A 1 82 ? 9.355 -6.136 -12.152 1.00 87.94 82 MET A N 1
ATOM 681 C CA . MET A 1 82 ? 9.003 -5.077 -13.114 1.00 87.94 82 MET A CA 1
ATOM 682 C C . MET A 1 82 ? 10.248 -4.363 -13.641 1.00 87.94 82 MET A C 1
ATOM 684 O O . MET A 1 82 ? 10.440 -4.305 -14.845 1.00 87.94 82 MET A O 1
ATOM 688 N N . LYS A 1 83 ? 11.173 -3.962 -12.758 1.00 90.94 83 LYS A N 1
ATOM 689 C CA . LYS A 1 83 ? 12.446 -3.351 -13.178 1.00 90.94 83 LYS A CA 1
ATOM 690 C C . LYS A 1 83 ? 13.265 -4.251 -14.101 1.00 90.94 83 LYS A C 1
ATOM 692 O O . LYS A 1 83 ? 13.891 -3.756 -15.031 1.00 90.94 83 LYS A O 1
ATOM 697 N N . SER A 1 84 ? 13.295 -5.559 -13.837 1.00 84.25 84 SER A N 1
ATOM 698 C CA . SER A 1 84 ? 14.019 -6.506 -14.692 1.00 84.25 84 SER A CA 1
ATOM 699 C C . SER A 1 84 ? 13.377 -6.660 -16.073 1.00 84.25 84 SER A C 1
ATOM 701 O O . SER A 1 84 ? 14.097 -6.746 -17.065 1.00 84.25 84 SER A O 1
ATOM 703 N N . VAL A 1 85 ? 12.042 -6.634 -16.143 1.00 85.25 85 VAL A N 1
ATOM 704 C CA . VAL A 1 85 ? 11.287 -6.677 -17.400 1.00 85.25 85 VAL A CA 1
ATOM 705 C C . VAL A 1 85 ? 11.481 -5.376 -18.173 1.00 85.25 85 VAL A C 1
ATOM 707 O O . VAL A 1 85 ? 11.883 -5.442 -19.326 1.00 85.25 85 VAL A O 1
ATOM 710 N N . ASP A 1 86 ? 11.335 -4.215 -17.532 1.00 83.38 86 ASP A N 1
ATOM 711 C CA . ASP A 1 86 ? 11.571 -2.903 -18.152 1.00 83.38 86 ASP A CA 1
ATOM 712 C C . ASP A 1 86 ? 13.007 -2.785 -18.689 1.00 83.38 86 ASP A C 1
ATOM 714 O O . ASP A 1 86 ? 13.248 -2.296 -19.795 1.00 83.38 86 ASP A O 1
ATOM 718 N N . ALA A 1 87 ? 13.990 -3.269 -17.919 1.00 81.94 87 ALA A N 1
ATOM 719 C CA . ALA A 1 87 ? 15.377 -3.323 -18.362 1.00 81.94 87 ALA A CA 1
ATOM 720 C C . ALA A 1 87 ? 15.524 -4.232 -19.589 1.00 81.94 87 ALA A C 1
ATOM 722 O O . ALA A 1 87 ? 16.148 -3.833 -20.572 1.00 81.94 87 ALA A O 1
ATOM 723 N N . MET A 1 88 ? 14.930 -5.428 -19.563 1.00 81.69 88 MET A N 1
ATOM 724 C CA . MET A 1 88 ? 14.947 -6.369 -20.683 1.00 81.69 88 MET A CA 1
ATOM 725 C C . MET A 1 88 ? 14.265 -5.793 -21.932 1.00 81.69 88 MET A C 1
ATOM 727 O O . MET A 1 88 ? 14.826 -5.898 -23.021 1.00 81.69 88 MET A O 1
ATOM 731 N N . GLU A 1 89 ? 13.124 -5.122 -21.794 1.00 75.94 89 GLU A N 1
ATOM 732 C CA . GLU A 1 89 ? 12.444 -4.426 -22.890 1.00 75.94 89 GLU A CA 1
ATOM 733 C C . GLU A 1 89 ? 13.308 -3.302 -23.471 1.00 75.94 89 GLU A C 1
ATOM 735 O O . GLU A 1 89 ? 13.454 -3.203 -24.691 1.00 75.94 89 GLU A O 1
ATOM 740 N N . SER A 1 90 ? 13.970 -2.509 -22.625 1.00 78.19 90 SER A N 1
ATOM 741 C CA . SER A 1 90 ? 14.925 -1.483 -23.060 1.00 78.19 90 SER A CA 1
ATOM 742 C C . SER A 1 90 ? 16.112 -2.085 -23.827 1.00 78.19 90 SER A C 1
ATOM 744 O O . SER A 1 90 ? 16.494 -1.583 -24.891 1.00 78.19 90 SER A O 1
ATOM 746 N N . PHE A 1 91 ? 16.664 -3.212 -23.359 1.00 72.38 91 PHE A N 1
ATOM 747 C CA . PHE A 1 91 ? 17.721 -3.942 -24.067 1.00 72.38 91 PHE A CA 1
ATOM 748 C C . PHE A 1 91 ? 17.255 -4.465 -25.433 1.00 72.38 91 PHE A C 1
ATOM 750 O O . PHE A 1 91 ? 17.978 -4.323 -26.425 1.00 72.38 91 PHE A O 1
ATOM 757 N N . LEU A 1 92 ? 16.057 -5.050 -25.509 1.00 72.38 92 LEU A N 1
ATOM 758 C CA . LEU A 1 92 ? 15.481 -5.554 -26.758 1.00 72.38 92 LEU A CA 1
ATOM 759 C C . LEU A 1 92 ? 15.182 -4.418 -27.743 1.00 72.38 92 LEU A C 1
ATOM 761 O O . LEU A 1 92 ? 15.515 -4.540 -28.920 1.00 72.38 92 LEU A O 1
ATOM 765 N N . SER A 1 93 ? 14.651 -3.293 -27.262 1.00 77.00 93 SER A N 1
ATOM 766 C CA . SER A 1 93 ? 14.423 -2.080 -28.055 1.00 77.00 93 SER A CA 1
ATOM 767 C C . SER A 1 93 ? 15.732 -1.547 -28.651 1.00 77.00 93 SER A C 1
ATOM 769 O O . SER A 1 93 ? 15.849 -1.353 -29.861 1.00 77.00 93 SER A O 1
ATOM 771 N N . LYS A 1 94 ? 16.795 -1.454 -27.843 1.00 73.31 94 LYS A N 1
ATOM 772 C CA . LYS A 1 94 ? 18.121 -1.022 -28.312 1.00 73.31 94 LYS A CA 1
ATOM 773 C C . LYS A 1 94 ? 18.730 -1.975 -29.351 1.00 73.31 94 LYS A C 1
ATOM 775 O O . LYS A 1 94 ? 19.397 -1.518 -30.277 1.00 73.31 94 LYS A O 1
ATOM 780 N N . ARG A 1 95 ? 18.478 -3.287 -29.239 1.00 64.81 95 ARG A N 1
ATOM 781 C CA . ARG A 1 95 ? 18.859 -4.292 -30.250 1.00 64.81 95 ARG A CA 1
ATOM 782 C C . ARG A 1 95 ? 18.001 -4.198 -31.516 1.00 64.81 95 ARG A C 1
ATOM 784 O O . ARG A 1 95 ? 18.519 -4.431 -32.603 1.00 64.81 95 ARG A O 1
ATOM 791 N N . SER A 1 96 ? 16.724 -3.839 -31.404 1.00 68.56 96 SER A N 1
ATOM 792 C CA . SER A 1 96 ? 15.845 -3.578 -32.551 1.00 68.56 96 SER A CA 1
ATOM 793 C C . SER A 1 96 ? 16.348 -2.401 -33.391 1.00 68.56 96 SER A C 1
ATOM 795 O O . SER A 1 96 ? 16.391 -2.490 -34.615 1.00 68.56 96 SER A O 1
ATOM 797 N N . ASN A 1 97 ? 16.872 -1.354 -32.749 1.00 67.88 97 ASN A N 1
ATOM 798 C CA . ASN A 1 97 ? 17.449 -0.194 -33.442 1.00 67.88 97 ASN A CA 1
ATOM 799 C C . ASN A 1 97 ? 18.668 -0.558 -34.317 1.00 67.88 97 ASN A C 1
ATOM 801 O O . ASN A 1 97 ? 18.967 0.133 -35.290 1.00 67.88 97 ASN A O 1
ATOM 805 N N . ILE A 1 98 ? 19.360 -1.670 -34.026 1.00 69.06 98 ILE A N 1
ATOM 806 C CA . ILE A 1 98 ? 20.425 -2.203 -34.893 1.00 69.06 98 ILE A CA 1
ATOM 807 C C . ILE A 1 98 ? 19.837 -2.702 -36.222 1.00 69.06 98 ILE A C 1
ATOM 809 O O . ILE A 1 98 ? 20.429 -2.478 -37.276 1.00 69.06 98 ILE A O 1
ATOM 813 N N . TRP A 1 99 ? 18.661 -3.337 -36.209 1.00 64.44 99 TRP A N 1
ATOM 814 C CA . TRP A 1 99 ? 17.977 -3.758 -37.436 1.00 64.44 99 TRP A CA 1
ATOM 815 C C . TRP A 1 99 ? 17.542 -2.561 -38.286 1.00 64.44 99 TRP A C 1
ATOM 817 O O . TRP A 1 99 ? 17.710 -2.593 -39.505 1.00 64.44 99 TRP A O 1
ATOM 827 N N . GLU A 1 100 ? 17.072 -1.481 -37.660 1.00 68.31 100 GLU A N 1
ATOM 828 C CA . GLU A 1 100 ? 16.774 -0.223 -38.358 1.00 68.31 100 GLU A CA 1
ATOM 829 C C . GLU A 1 100 ? 18.035 0.421 -38.957 1.00 68.31 100 GLU A C 1
ATOM 831 O O . GLU A 1 100 ? 18.007 0.897 -40.092 1.00 68.31 100 GLU A O 1
ATOM 836 N N . TYR A 1 101 ? 19.173 0.365 -38.256 1.00 69.38 101 TYR A N 1
ATOM 837 C CA . TYR A 1 101 ? 20.472 0.812 -38.772 1.00 69.38 101 TYR A CA 1
ATOM 838 C C . TYR A 1 101 ? 20.924 0.008 -40.003 1.00 69.38 101 TYR A C 1
ATOM 840 O O . TYR A 1 101 ? 21.352 0.594 -41.001 1.00 69.38 101 TYR A O 1
ATOM 848 N N . TYR A 1 102 ? 20.761 -1.319 -39.989 1.00 63.75 102 TYR A N 1
ATOM 849 C CA . TYR A 1 102 ? 21.019 -2.155 -41.167 1.00 63.75 102 TYR A CA 1
ATOM 850 C C . TYR A 1 102 ? 20.079 -1.813 -42.328 1.00 63.75 102 TYR A C 1
ATOM 852 O O . TYR A 1 102 ? 20.542 -1.684 -43.460 1.00 63.75 102 TYR A O 1
ATOM 860 N N . GLN A 1 103 ? 18.785 -1.594 -42.071 1.00 64.81 103 GLN A N 1
ATOM 861 C CA . GLN A 1 103 ? 17.834 -1.152 -43.100 1.00 64.81 103 GLN A CA 1
ATOM 862 C C . GLN A 1 103 ? 18.189 0.231 -43.672 1.00 64.81 103 GLN A C 1
ATOM 864 O O . GLN A 1 103 ? 18.058 0.448 -44.878 1.00 64.81 103 GLN A O 1
ATOM 869 N N . TYR A 1 104 ? 18.667 1.160 -42.840 1.00 68.38 104 TYR A N 1
ATOM 870 C CA . TYR A 1 104 ? 19.121 2.488 -43.257 1.00 68.38 104 TYR A CA 1
ATOM 871 C C . TYR A 1 104 ? 20.351 2.421 -44.170 1.00 68.38 104 TYR A C 1
ATOM 873 O O . TYR A 1 104 ? 20.333 2.995 -45.260 1.00 68.38 104 TYR A O 1
ATOM 881 N N . ILE A 1 105 ? 21.394 1.680 -43.774 1.00 64.12 105 ILE A N 1
ATOM 882 C CA . ILE A 1 105 ? 22.580 1.452 -44.618 1.00 64.12 105 ILE A CA 1
ATOM 883 C C . ILE A 1 105 ? 22.176 0.785 -45.936 1.00 64.12 105 ILE A C 1
ATOM 885 O O . ILE A 1 105 ? 22.635 1.198 -47.002 1.00 64.12 105 ILE A O 1
ATOM 889 N N . TRP A 1 106 ? 21.269 -0.191 -45.883 1.00 61.06 106 TRP A N 1
ATOM 890 C CA . TRP A 1 106 ? 20.790 -0.916 -47.058 1.00 61.06 106 TRP A CA 1
ATOM 891 C C . TRP A 1 106 ? 20.038 -0.020 -48.052 1.00 61.06 106 TRP A C 1
ATOM 893 O O . TRP A 1 106 ? 20.226 -0.143 -49.261 1.00 61.06 106 TRP A O 1
ATOM 903 N N . LYS A 1 107 ? 19.243 0.941 -47.564 1.00 64.38 107 LYS A N 1
ATOM 904 C CA . LYS A 1 107 ? 18.591 1.957 -48.409 1.00 64.38 107 LYS A CA 1
ATOM 905 C C . LYS A 1 107 ? 19.580 2.971 -49.003 1.00 64.38 107 LYS A C 1
ATOM 907 O O . LYS A 1 107 ? 19.280 3.550 -50.043 1.00 64.38 107 LYS A O 1
ATOM 912 N N . LYS A 1 108 ? 20.739 3.192 -48.368 1.00 64.62 108 LYS A N 1
ATOM 913 C CA . LYS A 1 108 ? 21.711 4.241 -48.737 1.00 64.62 108 LYS A CA 1
ATOM 914 C C . LYS A 1 108 ? 22.862 3.761 -49.637 1.00 64.62 108 LYS A C 1
ATOM 916 O O . LYS A 1 108 ? 23.524 4.597 -50.242 1.00 64.62 108 LYS A O 1
ATOM 921 N N . PHE A 1 109 ? 23.071 2.450 -49.788 1.00 61.09 109 PHE A N 1
ATOM 922 C CA . PHE A 1 109 ? 24.082 1.870 -50.687 1.00 61.09 109 PHE A CA 1
ATOM 923 C C . PHE A 1 109 ? 23.453 0.912 -51.721 1.00 61.09 109 PHE A C 1
ATOM 925 O O . PHE A 1 109 ? 23.369 -0.293 -51.480 1.00 61.09 109 PHE A O 1
ATOM 932 N N . PRO A 1 110 ? 23.040 1.390 -52.914 1.00 57.94 110 PRO A N 1
ATOM 933 C CA . PRO A 1 110 ? 22.348 0.550 -53.901 1.00 57.94 110 PRO A CA 1
ATOM 934 C C . PRO A 1 110 ? 23.245 -0.424 -54.687 1.00 57.94 110 PRO A C 1
ATOM 936 O O . PRO A 1 110 ? 22.724 -1.201 -55.492 1.00 57.94 110 PRO A O 1
ATOM 939 N N . ALA A 1 111 ? 24.568 -0.381 -54.507 1.00 57.75 111 ALA A N 1
ATOM 940 C CA . ALA A 1 111 ? 25.521 -0.754 -55.556 1.00 57.75 111 ALA A CA 1
ATOM 941 C C . ALA A 1 111 ? 26.401 -1.988 -55.270 1.00 57.75 111 ALA A C 1
ATOM 943 O O . ALA A 1 111 ? 27.572 -2.000 -55.630 1.00 57.75 111 ALA A O 1
ATOM 944 N N . ILE A 1 112 ? 25.853 -3.063 -54.690 1.00 56.50 112 ILE A N 1
ATOM 945 C CA . ILE A 1 112 ? 26.492 -4.391 -54.778 1.00 56.50 112 ILE A CA 1
ATOM 946 C C . ILE A 1 112 ? 25.440 -5.406 -55.223 1.00 56.50 112 ILE A C 1
ATOM 948 O O . ILE A 1 112 ? 24.713 -5.990 -54.420 1.00 56.50 112 ILE A O 1
ATOM 952 N N . ILE A 1 113 ? 25.340 -5.597 -56.540 1.00 55.25 113 ILE A N 1
ATOM 953 C CA . ILE A 1 113 ? 24.377 -6.494 -57.206 1.00 55.25 113 ILE A CA 1
ATOM 954 C C . ILE A 1 113 ? 24.403 -7.913 -56.599 1.00 55.25 113 ILE A C 1
ATOM 956 O O . ILE A 1 113 ? 23.354 -8.549 -56.485 1.00 55.25 113 ILE A O 1
ATOM 960 N N . GLY A 1 114 ? 25.565 -8.379 -56.124 1.00 57.72 114 GLY A N 1
ATOM 961 C CA . GLY A 1 114 ? 25.729 -9.701 -55.506 1.00 57.72 114 GLY A CA 1
ATOM 962 C C . GLY A 1 114 ? 24.968 -9.900 -54.188 1.00 57.72 114 GLY A C 1
ATOM 963 O O . GLY A 1 114 ? 24.416 -10.974 -53.955 1.00 57.72 114 GLY A O 1
ATOM 964 N N . VAL A 1 115 ? 24.843 -8.862 -53.354 1.00 57.44 115 VAL A N 1
ATOM 965 C CA . VAL A 1 115 ? 24.186 -8.973 -52.036 1.00 57.44 115 VAL A CA 1
ATOM 966 C C . VAL A 1 115 ? 22.663 -9.087 -52.183 1.00 57.44 115 VAL A C 1
ATOM 968 O O . VAL A 1 115 ? 22.021 -9.830 -51.446 1.00 57.44 115 VAL A O 1
ATOM 971 N N . LYS A 1 116 ? 22.068 -8.442 -53.198 1.00 59.56 116 LYS A N 1
ATOM 972 C CA . LYS A 1 116 ? 20.621 -8.539 -53.481 1.00 59.56 116 LYS A CA 1
ATOM 973 C C . LYS A 1 116 ? 20.174 -9.949 -53.891 1.00 59.56 116 LYS A C 1
ATOM 975 O O . LYS A 1 116 ? 19.002 -10.287 -53.725 1.00 59.56 116 LYS A O 1
ATOM 980 N N . LYS A 1 117 ? 21.077 -10.761 -54.452 1.00 63.34 117 LYS A N 1
ATOM 981 C CA . LYS A 1 117 ? 20.801 -12.165 -54.790 1.00 63.34 117 LYS A CA 1
ATOM 982 C C . LYS A 1 117 ? 20.854 -13.046 -53.539 1.00 63.34 117 LYS A C 1
ATOM 984 O O . LYS A 1 117 ? 19.874 -13.725 -53.250 1.00 63.34 117 LYS A O 1
ATOM 989 N N . ALA A 1 118 ? 21.921 -12.915 -52.750 1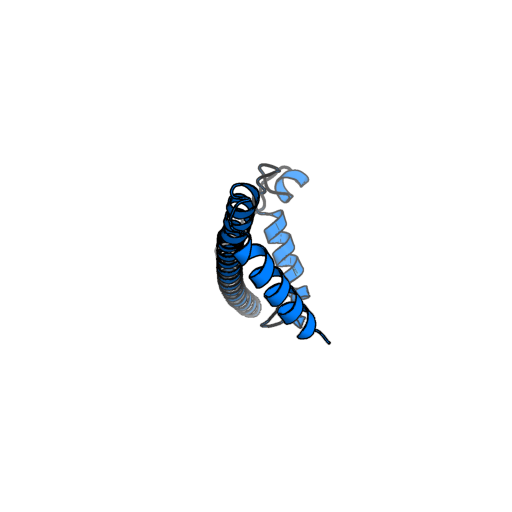.00 59.69 118 ALA A N 1
ATOM 990 C CA . ALA A 1 118 ? 22.104 -13.663 -51.507 1.00 59.69 118 ALA A CA 1
ATOM 991 C C . ALA A 1 118 ? 20.983 -13.407 -50.476 1.00 59.69 118 ALA A C 1
ATOM 993 O O . ALA A 1 118 ? 20.529 -14.328 -49.804 1.00 59.69 118 ALA A O 1
ATOM 994 N N . VAL A 1 119 ? 20.475 -12.172 -50.384 1.00 60.72 119 VAL A N 1
ATOM 995 C CA . VAL A 1 119 ? 19.373 -11.828 -49.465 1.00 60.72 119 VAL A CA 1
ATOM 996 C C . VAL A 1 119 ? 18.033 -12.424 -49.910 1.00 60.72 119 VAL A C 1
ATOM 998 O O . VAL A 1 119 ? 17.304 -12.943 -49.070 1.00 60.72 119 VAL A O 1
ATOM 1001 N N . ARG A 1 120 ? 17.715 -12.436 -51.215 1.00 60.09 120 ARG A N 1
ATOM 1002 C CA . ARG A 1 120 ? 16.494 -13.099 -51.722 1.00 60.09 120 ARG A CA 1
ATOM 1003 C C . ARG A 1 120 ? 16.497 -14.600 -51.444 1.00 60.09 120 ARG A C 1
ATOM 1005 O O . ARG A 1 120 ? 15.457 -15.166 -51.113 1.00 60.09 120 ARG A O 1
ATOM 1012 N N . GLU A 1 121 ? 17.659 -15.229 -51.570 1.00 62.53 121 GLU A N 1
ATOM 1013 C CA . GLU A 1 121 ? 17.853 -16.645 -51.252 1.00 62.53 121 GLU A CA 1
ATOM 1014 C C . GLU A 1 121 ? 17.682 -16.902 -49.740 1.00 62.53 121 GLU A C 1
ATOM 1016 O O . GLU A 1 121 ? 16.990 -17.847 -49.356 1.00 62.53 121 GLU A O 1
ATOM 1021 N N . TRP A 1 122 ? 18.197 -16.015 -48.878 1.00 60.81 122 TRP A N 1
ATOM 1022 C CA . TRP A 1 122 ? 18.055 -16.108 -47.418 1.00 60.81 122 TRP A CA 1
ATOM 1023 C C . TRP A 1 122 ? 16.616 -15.869 -46.919 1.00 60.81 122 TRP A C 1
ATOM 1025 O O . TRP A 1 122 ? 16.110 -16.640 -46.102 1.00 60.81 122 TRP A O 1
ATOM 1035 N N . GLU A 1 123 ? 15.903 -14.870 -47.452 1.00 61.12 123 GLU A N 1
ATOM 1036 C CA . GLU A 1 123 ? 14.490 -14.600 -47.125 1.00 61.12 123 GLU A CA 1
ATOM 1037 C C . GLU A 1 123 ? 13.551 -15.728 -47.583 1.00 61.12 123 GLU A C 1
ATOM 1039 O O . GLU A 1 123 ? 12.574 -16.044 -46.897 1.00 61.12 123 GLU A O 1
ATOM 1044 N N . CYS A 1 124 ? 13.854 -16.377 -48.713 1.00 59.09 124 CYS A N 1
ATOM 1045 C CA . CYS A 1 124 ? 13.127 -17.566 -49.161 1.00 59.09 124 CYS A CA 1
ATOM 1046 C C . CYS A 1 124 ? 13.363 -18.769 -48.236 1.00 59.09 124 CYS A C 1
ATOM 1048 O O . CYS A 1 124 ? 12.428 -19.528 -47.978 1.00 59.09 124 CYS A O 1
ATOM 1050 N N . HIS A 1 125 ? 14.577 -18.938 -47.706 1.00 53.84 125 HIS A N 1
ATOM 1051 C CA . HIS A 1 125 ? 14.882 -19.996 -46.740 1.00 53.84 125 HIS A CA 1
ATOM 1052 C C . HIS A 1 125 ? 14.236 -19.748 -45.368 1.00 53.84 125 HIS A C 1
ATOM 1054 O O . HIS A 1 125 ? 13.672 -20.675 -44.7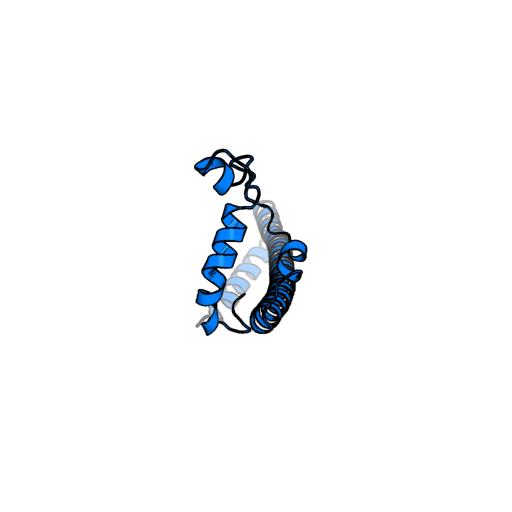91 1.00 53.84 125 HIS A O 1
ATOM 1060 N N . GLY A 1 126 ? 14.227 -18.504 -44.879 1.00 50.34 126 GLY A N 1
ATOM 1061 C CA . GLY A 1 126 ? 13.590 -18.141 -43.605 1.00 50.34 126 GLY A CA 1
ATOM 1062 C C . GLY A 1 126 ? 12.058 -18.243 -43.612 1.00 50.34 126 GLY A C 1
ATOM 1063 O O . GLY A 1 126 ? 11.451 -18.465 -42.567 1.00 50.34 126 GLY A O 1
ATOM 1064 N N . LYS A 1 127 ? 11.412 -18.125 -44.782 1.00 49.81 127 LYS A N 1
ATOM 1065 C CA . LYS A 1 127 ? 9.960 -18.340 -44.935 1.00 49.81 127 LYS A CA 1
ATOM 1066 C C . LYS A 1 127 ? 9.569 -19.806 -45.147 1.00 49.81 127 LYS A C 1
ATOM 1068 O O . LYS A 1 127 ? 8.432 -20.156 -44.856 1.00 49.81 127 LYS A O 1
ATOM 1073 N N . LYS A 1 128 ? 10.488 -20.672 -45.593 1.00 46.22 128 LYS A N 1
ATOM 1074 C CA . LYS A 1 128 ? 10.238 -22.120 -45.739 1.00 46.22 128 LYS A CA 1
ATOM 1075 C C . LYS A 1 128 ? 10.319 -22.905 -44.425 1.00 46.22 128 LYS A C 1
ATOM 1077 O O . LYS A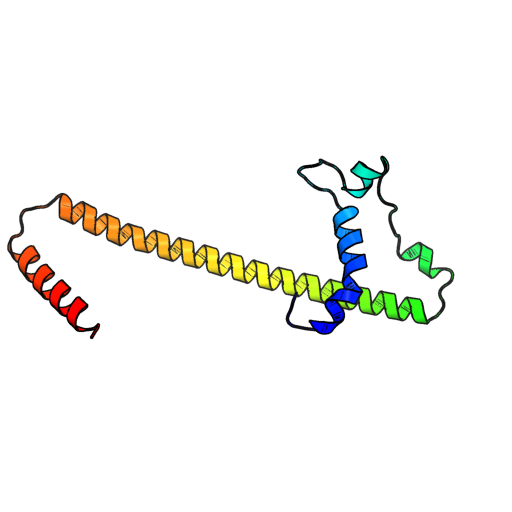 1 128 ? 9.865 -24.039 -44.397 1.00 46.22 128 LYS A O 1
ATOM 1082 N N . SER A 1 129 ? 10.837 -22.323 -43.339 1.00 41.19 129 SER A N 1
ATOM 1083 C CA . SER A 1 129 ? 10.837 -22.958 -42.008 1.00 41.19 129 SER A CA 1
ATOM 1084 C C . SER A 1 129 ? 9.572 -22.671 -41.182 1.00 41.19 129 SER A C 1
ATOM 1086 O O . SER A 1 129 ? 9.549 -22.937 -39.982 1.00 41.19 129 SER A O 1
ATOM 1088 N N . LYS A 1 130 ? 8.541 -22.075 -41.795 1.00 42.16 130 LYS A N 1
ATOM 1089 C CA . LYS A 1 130 ? 7.192 -21.925 -41.231 1.00 42.16 130 LYS A CA 1
ATOM 1090 C C . LYS A 1 130 ? 6.165 -22.522 -42.197 1.00 42.16 130 LYS A C 1
ATOM 1092 O O . LYS A 1 130 ? 5.351 -21.800 -42.767 1.00 42.16 130 LYS A O 1
ATOM 1097 N N . CYS A 1 131 ? 6.257 -23.828 -42.407 1.00 38.03 131 CYS A N 1
ATOM 1098 C CA . CYS A 1 131 ? 5.164 -24.710 -42.810 1.00 38.03 131 CYS A CA 1
ATOM 1099 C C . CYS A 1 131 ? 5.291 -25.970 -41.959 1.00 38.03 131 CYS A C 1
ATOM 1101 O O . CYS A 1 131 ? 6.446 -26.428 -41.800 1.00 38.03 131 CYS A O 1
#

Foldseek 3Di:
DCDPCNPCVVVCVVVVVCVQQQDADPVVNHGVVCVVPVDHDDDPDPVVVVPDDDPVVVVVVVVVVVVVVVVVVVVVVVVVVVVVVVVVVVVVVVVVVVVVVVVVVPVVDVPDPVVVVVVVVVVVVVVVVPD

Radius of gyration: 29.24 Å; chains: 1; bounding box: 41×43×86 Å

InterPro domains:
  IPR036397 Ribonuclease H superfamily [G3DSA:3.30.420.10] (1-84)

Organism: Lithospermum erythrorhizon (NCBI:txid34254)

pLDDT: mean 73.92, std 14.33, range [38.03, 94.88]